Protein AF-A0A3D3PAW2-F1 (afdb_monomer_lite)

pLDDT: mean 97.49, std 1.32, range [89.69, 98.69]

Foldseek 3Di:
DDEDQEDEDEAEAAEEEEDEDDYQEYEYYYHHAYEYAYAYEYAEYEYEYEEAYEYHAQRYAYAEYEYEYAEAYEYEHEYAAEYEYEYAYAHEYEYEYHHPHYHYYYHYNYDYYYD

Sequence (115 aa):
TVKTDKLSTDVSGSGSLTIAVSADSYSAGISGSGQMRVTGTSQSANIKVSGSGSFRGNDLKTNTTNVGVSGSGDVYVVVNSSLNASVSGSGSIKYSGNATNVSTSKSGSGRVSKI

Radius of gyration: 12.69 Å; chains: 1; bounding box: 26×31×32 Å

Secondary structure (DSSP, 8-state):
-EEEEEEEEEEEET-EEEEEEEEEEEEEEEEES-EEEEEEEEEEEEEEEEES-EEEEEEEEEEEEEEEEEES-EEEEEEEEEEEEEEEES-EEEEES--SEEEEEEEES-EEEE-

Structure (mmCIF, N/CA/C/O backbone):
data_AF-A0A3D3PAW2-F1
#
_entry.id   AF-A0A3D3PAW2-F1
#
loop_
_atom_site.group_PDB
_atom_site.id
_atom_site.type_symbol
_atom_site.label_atom_id
_atom_site.label_alt_id
_atom_site.label_comp_id
_atom_site.label_asym_id
_atom_site.label_entity_id
_atom_site.label_seq_id
_atom_site.pdbx_PDB_ins_code
_atom_site.Cartn_x
_atom_site.Cartn_y
_atom_site.Cartn_z
_atom_site.occupancy
_atom_site.B_iso_or_equiv
_atom_site.auth_seq_id
_atom_site.auth_comp_id
_atom_site.auth_asym_id
_atom_site.auth_atom_id
_atom_site.pdbx_PDB_model_num
ATOM 1 N N . THR A 1 1 ? -13.732 -10.730 -11.003 1.00 89.69 1 THR A N 1
ATOM 2 C CA . THR A 1 1 ? -13.226 -10.745 -9.616 1.00 89.69 1 THR A CA 1
ATOM 3 C C . THR A 1 1 ? -12.573 -12.074 -9.340 1.00 89.69 1 THR A C 1
ATOM 5 O O . THR A 1 1 ? -13.194 -13.090 -9.622 1.00 89.69 1 THR A O 1
ATOM 8 N N . VAL A 1 2 ? -11.347 -12.074 -8.825 1.00 95.31 2 VAL A N 1
ATOM 9 C CA . VAL A 1 2 ? -10.642 -13.281 -8.374 1.00 95.31 2 VAL A CA 1
ATOM 10 C C . VAL A 1 2 ? -11.052 -13.568 -6.930 1.00 95.31 2 VAL A C 1
ATOM 12 O O . VAL A 1 2 ? -10.972 -12.670 -6.093 1.00 95.31 2 VAL A O 1
ATOM 15 N N . LYS A 1 3 ? -11.519 -14.794 -6.663 1.00 97.50 3 LYS A N 1
ATOM 16 C CA . LYS A 1 3 ? -11.903 -15.283 -5.332 1.00 97.50 3 LYS A CA 1
ATOM 17 C C . LYS A 1 3 ? -10.914 -16.355 -4.888 1.00 97.50 3 LYS A C 1
ATOM 19 O O . LYS A 1 3 ? -10.740 -17.331 -5.610 1.00 97.50 3 LYS A O 1
ATOM 24 N N . THR A 1 4 ? -10.250 -16.152 -3.758 1.00 97.25 4 THR A N 1
ATOM 25 C CA . THR A 1 4 ? -9.213 -17.061 -3.237 1.00 97.25 4 THR A CA 1
ATOM 26 C C . THR A 1 4 ? -8.873 -16.677 -1.805 1.00 97.25 4 THR A C 1
ATOM 28 O O . THR A 1 4 ? -8.981 -15.509 -1.463 1.00 97.25 4 THR A O 1
ATOM 31 N N . ASP A 1 5 ? -8.381 -17.597 -0.985 1.00 97.75 5 ASP A N 1
ATOM 32 C CA . ASP A 1 5 ? -7.930 -17.261 0.371 1.00 97.75 5 ASP A CA 1
ATOM 33 C C . ASP A 1 5 ? -6.712 -16.322 0.329 1.00 97.75 5 ASP A C 1
ATOM 35 O O . ASP A 1 5 ? -6.590 -15.383 1.118 1.00 97.75 5 ASP A O 1
ATOM 39 N N . LYS A 1 6 ? -5.802 -16.554 -0.627 1.00 98.06 6 LYS A N 1
ATOM 40 C CA . LYS A 1 6 ? -4.551 -15.802 -0.784 1.00 98.06 6 LYS A CA 1
ATOM 41 C C . LYS A 1 6 ? -4.323 -15.401 -2.232 1.00 98.06 6 LYS A C 1
ATOM 43 O O . LYS A 1 6 ? -4.447 -16.227 -3.137 1.00 98.06 6 LYS A O 1
ATOM 48 N N . LEU A 1 7 ? -3.930 -14.148 -2.438 1.00 98.31 7 LEU A N 1
ATOM 49 C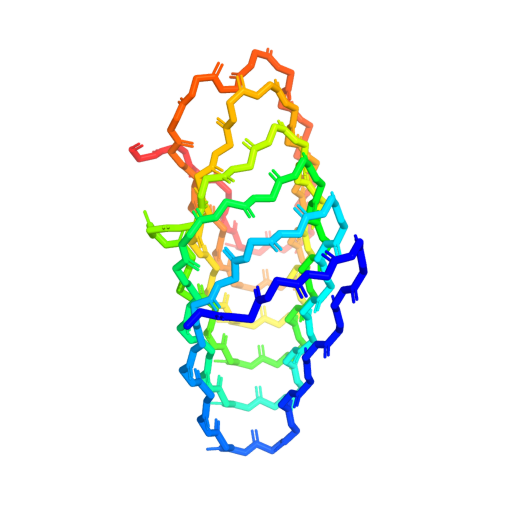 CA . LEU A 1 7 ? -3.559 -13.616 -3.746 1.00 98.31 7 LEU A CA 1
ATOM 50 C C . LEU A 1 7 ? -2.300 -12.749 -3.640 1.00 98.31 7 LEU A C 1
ATOM 52 O O . LEU A 1 7 ? -2.237 -11.858 -2.795 1.00 98.31 7 LEU A O 1
ATOM 56 N N . SER A 1 8 ? -1.331 -12.980 -4.529 1.00 98.19 8 SER A N 1
ATOM 57 C CA . SER A 1 8 ? -0.172 -12.102 -4.733 1.00 98.19 8 SER A CA 1
ATOM 58 C C . SER A 1 8 ? -0.179 -11.566 -6.156 1.00 98.19 8 SER A C 1
ATOM 60 O O . SER A 1 8 ? -0.441 -12.315 -7.098 1.00 98.19 8 SER A O 1
ATOM 62 N N . THR A 1 9 ? 0.103 -10.278 -6.313 1.00 97.94 9 THR A N 1
ATOM 63 C CA . THR A 1 9 ? 0.257 -9.632 -7.619 1.00 97.94 9 THR A CA 1
ATOM 64 C C . THR A 1 9 ? 1.492 -8.753 -7.613 1.00 97.94 9 THR A C 1
ATOM 66 O O . THR A 1 9 ? 1.654 -7.929 -6.713 1.00 97.94 9 THR A O 1
ATOM 69 N N . ASP A 1 10 ? 2.304 -8.865 -8.655 1.00 97.75 10 ASP A N 1
ATOM 70 C CA . ASP A 1 10 ? 3.585 -8.179 -8.746 1.00 97.75 10 ASP A CA 1
ATOM 71 C C . ASP A 1 10 ? 3.713 -7.492 -10.107 1.00 97.75 10 ASP A C 1
ATOM 73 O O . ASP A 1 10 ? 3.385 -8.064 -11.147 1.00 97.75 10 ASP A O 1
ATOM 77 N N . VAL A 1 11 ? 4.173 -6.242 -10.095 1.00 97.56 11 VAL A N 1
ATOM 78 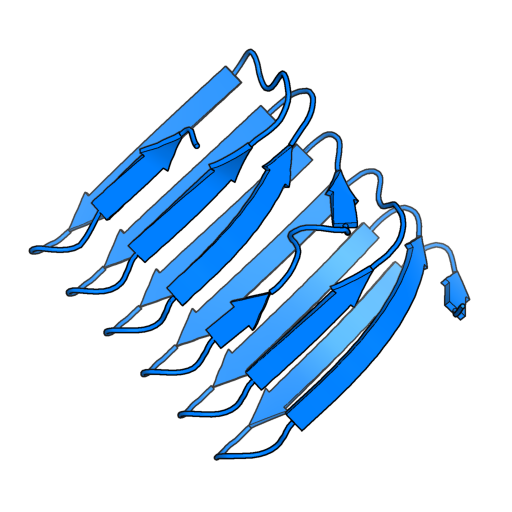C CA . VAL A 1 11 ? 4.491 -5.459 -11.293 1.00 97.56 11 VAL A CA 1
ATOM 79 C C . VAL A 1 11 ? 5.951 -5.035 -11.215 1.00 97.56 11 VAL A C 1
ATOM 81 O O . VAL A 1 11 ? 6.363 -4.362 -10.269 1.00 97.56 11 VAL A O 1
ATOM 84 N N . SER A 1 12 ? 6.728 -5.397 -12.232 1.00 96.00 12 SER A N 1
ATOM 85 C CA . SER A 1 12 ? 8.119 -4.980 -12.400 1.00 96.00 12 SER A CA 1
ATOM 86 C C . SER A 1 12 ? 8.285 -4.111 -13.652 1.00 96.00 12 SER A C 1
ATOM 88 O O . SER A 1 12 ? 7.590 -4.279 -14.657 1.00 96.00 12 SER A O 1
ATOM 90 N N . GLY A 1 13 ? 9.188 -3.131 -13.583 1.00 94.94 13 GLY A N 1
ATOM 91 C CA . GLY A 1 13 ? 9.422 -2.171 -14.661 1.00 94.94 13 GLY A CA 1
ATOM 92 C C . GLY A 1 13 ? 8.323 -1.109 -14.735 1.00 94.94 13 GLY A C 1
ATOM 93 O O . GLY A 1 13 ? 8.072 -0.404 -13.758 1.00 94.94 13 GLY A O 1
ATOM 94 N N . SER A 1 14 ? 7.682 -0.988 -15.898 1.00 96.19 14 SER A N 1
ATOM 95 C CA . SER A 1 14 ? 6.692 0.064 -16.201 1.00 96.19 14 SER A CA 1
ATOM 96 C C . SER A 1 14 ? 5.313 -0.499 -16.562 1.00 96.19 14 SER A C 1
ATOM 98 O O . SER A 1 14 ? 4.503 0.186 -17.181 1.00 96.19 14 SER A O 1
ATOM 100 N N . GLY A 1 15 ? 5.062 -1.766 -16.219 1.00 96.06 15 GLY A N 1
ATOM 101 C CA . GLY A 1 15 ? 3.802 -2.443 -16.513 1.00 96.06 15 GLY A CA 1
ATOM 102 C C . GLY A 1 15 ? 2.609 -1.862 -15.751 1.00 96.06 15 GLY A C 1
ATOM 103 O O . GLY A 1 15 ? 2.755 -1.116 -14.777 1.00 96.06 15 GLY A O 1
ATOM 104 N N . SER A 1 16 ? 1.410 -2.239 -16.185 1.00 96.62 16 SER A N 1
ATOM 105 C CA . SER A 1 16 ? 0.162 -1.882 -15.520 1.00 96.62 16 SER A CA 1
ATOM 106 C C . SER A 1 16 ? -0.670 -3.125 -15.213 1.00 96.62 16 SER A C 1
ATOM 108 O O . SER A 1 16 ? -0.729 -4.066 -16.002 1.00 96.62 16 SER A O 1
ATOM 110 N N . LEU A 1 17 ? -1.312 -3.137 -14.045 1.00 97.88 17 LEU A N 1
ATOM 111 C CA . LEU A 1 17 ? -2.200 -4.217 -13.619 1.00 97.88 17 LEU A CA 1
ATOM 112 C C . LEU A 1 17 ? -3.514 -3.638 -13.101 1.00 97.88 17 LEU A C 1
ATOM 114 O O . LEU A 1 17 ? -3.517 -2.716 -12.287 1.00 97.88 17 LEU A O 1
ATOM 118 N N . THR A 1 18 ? -4.635 -4.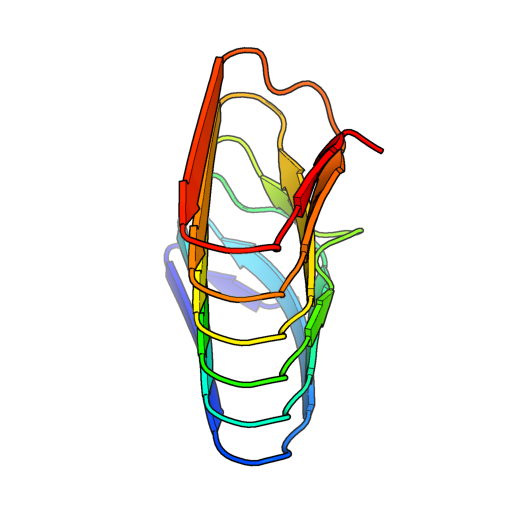187 -13.566 1.00 98.31 18 THR A N 1
ATOM 119 C CA . THR A 1 18 ? -5.974 -3.873 -13.052 1.00 98.31 18 THR A CA 1
ATOM 120 C C . THR A 1 18 ? -6.668 -5.165 -12.654 1.00 98.31 18 THR A C 1
ATOM 122 O O . THR A 1 18 ? -6.800 -6.069 -13.475 1.00 98.31 18 THR A O 1
ATOM 125 N N . ILE A 1 19 ? -7.106 -5.264 -11.398 1.00 97.94 19 ILE A N 1
ATOM 126 C CA . ILE A 1 19 ? -7.708 -6.489 -10.861 1.00 97.94 19 ILE A CA 1
ATOM 127 C C . ILE A 1 19 ? -8.795 -6.182 -9.825 1.00 97.94 19 ILE A C 1
ATOM 129 O O . ILE A 1 19 ? -8.706 -5.220 -9.066 1.00 97.94 19 ILE A O 1
ATOM 133 N N . ALA A 1 20 ? -9.819 -7.033 -9.781 1.00 98.31 20 ALA A N 1
ATOM 134 C CA . ALA A 1 20 ? -10.826 -7.044 -8.724 1.00 98.31 20 ALA A CA 1
ATOM 135 C C . ALA A 1 20 ? -10.614 -8.275 -7.835 1.00 98.31 20 ALA A C 1
ATOM 137 O O . ALA A 1 20 ? -10.601 -9.398 -8.350 1.00 98.31 20 ALA A O 1
ATOM 138 N N . VAL A 1 21 ? -10.480 -8.071 -6.526 1.00 97.75 21 VAL A N 1
ATOM 139 C CA . VAL A 1 21 ? -10.055 -9.079 -5.545 1.00 97.75 21 VAL A CA 1
ATOM 140 C C . VAL A 1 21 ? -11.140 -9.311 -4.497 1.00 97.75 21 VAL A C 1
ATOM 142 O O . VAL A 1 21 ? -11.775 -8.379 -4.008 1.00 97.75 21 VAL A O 1
ATOM 145 N N . SER A 1 22 ? -11.340 -10.572 -4.140 1.00 98.12 22 SER A N 1
ATOM 146 C CA . SER A 1 22 ? -12.072 -11.003 -2.954 1.00 98.12 22 SER A CA 1
ATOM 147 C C . SER A 1 22 ? -11.236 -12.101 -2.305 1.00 98.12 22 SER A C 1
ATOM 149 O O . SER A 1 22 ? -11.226 -13.232 -2.787 1.00 98.12 22 SER A O 1
ATOM 151 N N . ALA A 1 23 ? -10.457 -11.732 -1.289 1.00 97.81 23 ALA A N 1
ATOM 152 C CA . ALA A 1 23 ? -9.523 -12.644 -0.637 1.00 97.81 23 ALA A CA 1
ATOM 153 C C . ALA A 1 23 ? -9.416 -12.406 0.867 1.00 97.81 23 ALA A C 1
ATOM 155 O O . ALA A 1 23 ? -9.811 -11.352 1.350 1.00 97.81 23 ALA A O 1
ATOM 156 N N . ASP A 1 24 ? -8.861 -13.352 1.618 1.00 98.19 24 ASP A N 1
ATOM 157 C CA . ASP A 1 24 ? -8.557 -13.116 3.034 1.00 98.19 24 ASP A CA 1
ATOM 158 C C . ASP A 1 24 ? -7.217 -12.390 3.190 1.00 98.19 24 ASP A C 1
ATOM 160 O O . ASP A 1 24 ? -7.058 -11.487 4.020 1.00 98.19 24 ASP A O 1
ATOM 164 N N . SER A 1 25 ? -6.239 -12.748 2.359 1.00 98.25 25 SER A N 1
ATOM 165 C CA . SER A 1 25 ? -4.929 -12.110 2.345 1.00 98.25 25 SER A CA 1
ATOM 166 C C . SER A 1 25 ? -4.515 -11.698 0.945 1.00 98.25 25 SER A C 1
ATOM 168 O O . SER A 1 25 ? -4.447 -12.514 0.023 1.00 98.25 25 SER A O 1
ATOM 170 N N . TYR A 1 26 ? -4.199 -10.415 0.801 1.00 98.62 26 TYR A N 1
ATOM 171 C CA . TYR A 1 26 ? -3.745 -9.835 -0.448 1.00 98.62 26 TYR A CA 1
ATOM 172 C C . TYR A 1 26 ? -2.339 -9.247 -0.304 1.00 98.62 26 TYR A C 1
ATOM 174 O O . TYR A 1 26 ? -2.067 -8.481 0.621 1.00 98.62 26 TYR A O 1
ATOM 182 N N . SER A 1 27 ? -1.448 -9.585 -1.232 1.00 98.62 27 SER A N 1
ATOM 183 C CA . SER A 1 27 ? -0.100 -9.030 -1.328 1.00 98.62 27 SER A CA 1
ATOM 184 C C . SER A 1 27 ? 0.092 -8.341 -2.675 1.00 98.62 27 SER A C 1
ATOM 186 O O . SER A 1 27 ? -0.262 -8.892 -3.719 1.00 98.62 27 SER A O 1
ATOM 188 N N . ALA A 1 28 ? 0.666 -7.141 -2.657 1.00 98.31 28 ALA A N 1
ATOM 189 C CA . ALA A 1 28 ? 0.956 -6.363 -3.852 1.00 98.31 28 ALA A CA 1
ATOM 190 C C . ALA A 1 28 ? 2.389 -5.830 -3.837 1.00 98.31 28 ALA A C 1
ATOM 192 O O . ALA A 1 28 ? 2.793 -5.150 -2.889 1.00 98.31 28 ALA A O 1
ATOM 193 N N . GLY A 1 29 ? 3.129 -6.097 -4.911 1.00 98.31 29 GLY A N 1
ATOM 194 C CA . GLY A 1 29 ? 4.468 -5.569 -5.144 1.00 98.31 29 GLY A CA 1
ATOM 195 C C . GLY A 1 29 ? 4.523 -4.692 -6.391 1.00 98.31 29 GLY A C 1
ATOM 196 O O . GLY A 1 29 ? 4.072 -5.093 -7.463 1.00 98.31 29 GLY A O 1
ATOM 197 N N . ILE A 1 30 ? 5.103 -3.499 -6.275 1.00 98.44 30 ILE A N 1
ATOM 198 C CA . ILE A 1 30 ? 5.505 -2.686 -7.429 1.00 98.44 30 ILE A CA 1
ATOM 199 C C . ILE A 1 30 ? 6.993 -2.377 -7.305 1.00 98.44 30 ILE A C 1
ATOM 201 O O . ILE A 1 30 ? 7.425 -1.785 -6.316 1.00 98.44 30 ILE A O 1
ATOM 205 N N . SER A 1 31 ? 7.770 -2.755 -8.317 1.00 97.56 31 SER A N 1
ATOM 206 C CA . SER A 1 31 ? 9.187 -2.412 -8.443 1.00 97.56 31 SER A CA 1
ATOM 207 C C . SER A 1 31 ? 9.426 -1.671 -9.757 1.00 97.56 31 SER A C 1
ATOM 209 O O . SER A 1 31 ? 9.225 -2.229 -10.836 1.00 97.56 31 SER A O 1
ATOM 211 N N . GLY A 1 32 ? 9.836 -0.405 -9.671 1.00 95.94 32 GLY A N 1
ATOM 212 C CA . GLY A 1 32 ? 10.029 0.480 -10.821 1.00 95.94 32 GLY A CA 1
ATOM 213 C C . GLY A 1 32 ? 9.007 1.614 -10.853 1.00 95.94 32 GLY A C 1
ATOM 214 O O . GLY A 1 32 ? 8.782 2.282 -9.843 1.00 95.94 32 GLY A O 1
ATOM 215 N N . SER A 1 33 ? 8.399 1.834 -12.017 1.00 97.12 33 SER A N 1
ATOM 216 C CA . SER A 1 33 ? 7.490 2.958 -12.299 1.00 97.12 33 SER A CA 1
ATOM 217 C C . SER A 1 33 ? 6.090 2.500 -12.720 1.00 97.12 33 SER A C 1
ATOM 219 O O . SER A 1 33 ? 5.302 3.294 -13.227 1.00 97.12 33 SER A O 1
ATOM 221 N N . GLY A 1 34 ? 5.786 1.213 -12.543 1.00 97.31 34 GLY A N 1
ATOM 222 C CA . GLY A 1 34 ? 4.505 0.622 -12.912 1.00 97.31 34 GLY A CA 1
ATOM 223 C C . GLY A 1 34 ? 3.322 1.095 -12.064 1.00 97.31 34 GLY A C 1
ATOM 224 O O . GLY A 1 34 ? 3.470 1.743 -11.024 1.00 97.31 34 GLY A O 1
ATOM 225 N N . GLN A 1 35 ? 2.123 0.726 -12.509 1.00 97.94 35 GLN A N 1
ATOM 226 C CA . GLN A 1 35 ? 0.870 1.087 -11.853 1.00 97.94 35 GLN A CA 1
ATOM 227 C C . GLN A 1 35 ? 0.025 -0.147 -11.543 1.00 97.94 35 GLN A C 1
ATOM 229 O O . GLN A 1 35 ? -0.153 -1.026 -12.382 1.00 97.94 35 GLN A O 1
ATOM 234 N N . MET A 1 36 ? -0.584 -0.168 -10.362 1.00 98.44 36 MET A N 1
ATOM 235 C CA . MET A 1 36 ? -1.564 -1.179 -9.992 1.00 98.44 36 MET A CA 1
ATOM 236 C C . MET A 1 36 ? -2.873 -0.519 -9.572 1.00 98.44 36 MET A C 1
ATOM 238 O O . MET A 1 36 ? -2.870 0.376 -8.730 1.00 98.44 36 MET A O 1
ATOM 242 N N . ARG A 1 37 ? -3.996 -0.954 -10.146 1.00 98.62 37 ARG A N 1
ATOM 243 C CA . ARG A 1 37 ? -5.345 -0.564 -9.728 1.00 98.62 37 ARG A CA 1
ATOM 244 C C . ARG A 1 37 ? -6.089 -1.786 -9.213 1.00 98.62 37 ARG A C 1
ATOM 246 O O . ARG A 1 37 ? -6.284 -2.752 -9.947 1.00 98.62 37 ARG A O 1
ATOM 253 N N . VAL A 1 38 ? -6.512 -1.727 -7.957 1.00 98.44 38 VAL A N 1
ATOM 254 C CA . VAL A 1 38 ? -7.118 -2.863 -7.260 1.00 98.44 38 VAL A CA 1
ATOM 255 C C . VAL A 1 38 ? -8.442 -2.446 -6.650 1.00 98.44 38 VAL A C 1
ATOM 257 O O . VAL A 1 38 ? -8.533 -1.404 -6.001 1.00 98.44 38 VAL A O 1
ATOM 260 N N . THR A 1 39 ? -9.467 -3.267 -6.853 1.00 98.62 39 THR A N 1
ATOM 261 C CA . THR A 1 39 ? -10.806 -3.058 -6.293 1.00 98.62 39 THR A CA 1
ATOM 262 C C . THR A 1 39 ? -11.281 -4.297 -5.532 1.00 98.62 39 THR A C 1
ATOM 264 O O . THR A 1 39 ? -10.751 -5.391 -5.729 1.00 98.62 39 THR A O 1
ATOM 267 N N . GLY A 1 40 ? -12.287 -4.143 -4.670 1.00 98.25 40 GLY A N 1
ATOM 268 C CA . GLY A 1 40 ? -12.943 -5.243 -3.963 1.00 98.25 40 GLY A CA 1
ATOM 269 C C . GLY A 1 40 ? -12.672 -5.247 -2.460 1.00 98.25 40 GLY A C 1
ATOM 270 O O . GLY A 1 40 ? -12.723 -4.199 -1.814 1.00 98.25 40 GLY A O 1
ATOM 271 N N . THR A 1 41 ? -12.437 -6.424 -1.879 1.00 98.31 41 THR A N 1
ATOM 272 C CA . THR A 1 41 ? -12.326 -6.596 -0.421 1.00 98.31 41 THR A CA 1
ATOM 273 C C . THR A 1 41 ? -11.218 -7.567 -0.037 1.00 98.31 41 THR A C 1
ATOM 275 O O . THR A 1 41 ? -11.079 -8.617 -0.668 1.00 98.31 41 THR A O 1
ATOM 278 N N . SER A 1 42 ? -10.499 -7.259 1.043 1.00 98.38 42 SER A N 1
ATOM 279 C CA . SER A 1 42 ? -9.608 -8.212 1.706 1.00 98.38 42 SER A CA 1
ATOM 280 C C . SER A 1 42 ? -9.666 -8.098 3.228 1.00 98.38 42 SER A C 1
ATOM 282 O O . SER A 1 42 ? -9.880 -7.005 3.743 1.00 98.38 42 SER A O 1
ATOM 284 N N . GLN A 1 43 ? -9.446 -9.180 3.979 1.00 98.25 43 GLN A N 1
ATOM 285 C CA . GLN A 1 43 ? -9.277 -9.051 5.438 1.00 98.25 43 GLN A CA 1
ATOM 286 C C . GLN A 1 43 ? -7.951 -8.353 5.757 1.00 98.25 43 GLN A C 1
ATOM 288 O O . GLN A 1 43 ? -7.904 -7.395 6.533 1.00 98.25 43 GLN A O 1
ATOM 293 N N . SER A 1 44 ? -6.882 -8.792 5.094 1.00 98.25 44 SER A N 1
ATOM 294 C CA . SER A 1 44 ? -5.531 -8.263 5.253 1.00 98.25 44 SER A CA 1
ATOM 295 C C . SER A 1 44 ? -4.911 -7.860 3.916 1.00 98.25 44 SER A C 1
ATOM 297 O O . SER A 1 44 ? -5.115 -8.527 2.899 1.00 98.25 44 SER A O 1
ATOM 299 N N . ALA A 1 45 ? -4.137 -6.777 3.913 1.00 98.56 45 ALA A N 1
ATOM 300 C CA . ALA A 1 45 ? -3.334 -6.376 2.765 1.00 98.56 45 ALA A CA 1
ATOM 301 C C . ALA A 1 45 ? -1.886 -6.055 3.156 1.00 98.56 45 ALA A C 1
ATOM 303 O O . ALA A 1 45 ? -1.624 -5.438 4.191 1.00 98.56 45 ALA A O 1
ATOM 304 N N . ASN A 1 46 ? -0.946 -6.463 2.305 1.00 98.69 46 ASN A N 1
ATOM 305 C CA . ASN A 1 46 ? 0.465 -6.102 2.378 1.00 98.69 46 ASN A CA 1
ATOM 306 C C . ASN A 1 46 ? 0.887 -5.472 1.049 1.00 98.69 46 ASN A C 1
ATOM 308 O O . ASN A 1 46 ? 0.863 -6.133 0.015 1.00 98.69 46 ASN A O 1
ATOM 312 N N . ILE A 1 47 ? 1.227 -4.186 1.065 1.00 98.62 47 ILE A N 1
ATOM 313 C CA . ILE A 1 47 ? 1.505 -3.407 -0.143 1.00 98.62 47 ILE A CA 1
ATOM 314 C C . ILE A 1 47 ? 2.921 -2.854 -0.054 1.00 98.62 47 ILE A C 1
ATOM 316 O O . ILE A 1 47 ? 3.252 -2.121 0.879 1.00 98.62 47 ILE A O 1
ATOM 320 N N . LYS A 1 48 ? 3.753 -3.171 -1.045 1.00 98.50 48 LYS A N 1
ATOM 321 C CA . LYS A 1 48 ? 5.121 -2.662 -1.152 1.00 98.50 48 LYS A CA 1
ATOM 322 C C . LYS A 1 48 ? 5.327 -1.971 -2.488 1.00 98.50 48 LYS A C 1
ATOM 324 O O . LYS A 1 48 ? 5.121 -2.566 -3.542 1.00 98.50 48 LYS A O 1
ATOM 329 N N . VAL A 1 49 ? 5.779 -0.724 -2.432 1.00 98.31 49 VAL A N 1
ATOM 330 C CA . VAL A 1 49 ? 6.159 0.056 -3.610 1.00 98.31 49 VAL A CA 1
ATOM 331 C C . VAL A 1 49 ? 7.611 0.486 -3.468 1.00 98.31 49 VAL A C 1
ATOM 333 O O . VAL A 1 49 ? 7.961 1.207 -2.537 1.00 98.31 49 VAL A O 1
ATOM 336 N N . SER A 1 50 ? 8.442 0.056 -4.412 1.00 97.62 50 SER A N 1
ATOM 337 C CA . SER A 1 50 ? 9.848 0.434 -4.522 1.00 97.62 50 SER A CA 1
ATOM 338 C C . SER A 1 50 ? 10.078 1.157 -5.848 1.00 97.62 50 SER A C 1
ATOM 340 O O . SER A 1 50 ? 9.851 0.585 -6.914 1.00 97.62 50 SER A O 1
ATOM 342 N N . GLY A 1 51 ? 10.544 2.404 -5.789 1.00 96.06 51 GLY A N 1
ATOM 343 C CA . GLY A 1 51 ? 10.738 3.273 -6.951 1.00 96.06 51 GLY A CA 1
ATOM 344 C C . GLY A 1 51 ? 9.713 4.406 -7.005 1.00 96.06 51 GLY A C 1
ATOM 345 O O . GLY A 1 51 ? 9.476 5.081 -6.002 1.00 96.06 51 GLY A O 1
ATOM 346 N N . SER A 1 52 ? 9.117 4.614 -8.178 1.00 97.44 52 SER A N 1
ATOM 347 C CA . SER A 1 52 ? 8.184 5.717 -8.469 1.00 97.44 52 SER A CA 1
ATOM 348 C C . SER A 1 52 ? 6.793 5.227 -8.884 1.00 97.44 52 SER A C 1
ATOM 350 O O . SER A 1 52 ? 5.985 6.002 -9.386 1.00 97.44 52 SER A O 1
ATOM 352 N N . GLY A 1 53 ? 6.520 3.933 -8.712 1.00 97.12 53 GLY A N 1
ATOM 353 C CA . GLY A 1 53 ? 5.247 3.325 -9.079 1.00 97.12 53 GLY A CA 1
ATOM 354 C C . GLY A 1 53 ? 4.061 3.804 -8.238 1.00 97.12 53 GLY A C 1
ATOM 355 O O . GLY A 1 53 ? 4.218 4.415 -7.177 1.00 97.12 53 GLY A O 1
ATOM 356 N N . SER A 1 54 ? 2.851 3.499 -8.710 1.00 98.25 54 SER A N 1
ATOM 357 C CA . SER A 1 54 ? 1.609 3.902 -8.044 1.00 98.25 54 SER A CA 1
ATOM 358 C C . SER A 1 54 ? 0.684 2.724 -7.765 1.00 98.25 54 SER A C 1
ATOM 360 O O . SER A 1 54 ? 0.330 1.968 -8.669 1.00 98.25 54 SER A O 1
ATOM 362 N N . PHE A 1 55 ? 0.232 2.611 -6.517 1.00 98.62 55 PHE A N 1
ATOM 363 C CA . PHE A 1 55 ? -0.807 1.670 -6.113 1.00 98.62 55 PHE A CA 1
ATOM 364 C C . PHE A 1 55 ? -2.119 2.416 -5.831 1.00 98.62 55 PHE A C 1
ATOM 366 O O . PHE A 1 55 ? -2.199 3.276 -4.952 1.00 98.62 55 PHE A O 1
ATOM 373 N N . ARG A 1 56 ? -3.170 2.073 -6.576 1.00 98.56 56 ARG A N 1
ATOM 374 C CA . ARG A 1 56 ? -4.514 2.659 -6.504 1.00 98.56 56 ARG A CA 1
ATOM 375 C C . ARG A 1 56 ? -5.495 1.631 -5.944 1.00 98.56 56 ARG A C 1
ATOM 377 O O . ARG A 1 56 ? -6.118 0.888 -6.699 1.00 98.56 56 ARG A O 1
ATOM 384 N N . GLY A 1 57 ? -5.629 1.611 -4.622 1.00 97.56 57 GLY A N 1
ATOM 385 C CA . GLY A 1 57 ? -6.575 0.784 -3.869 1.00 97.56 57 GLY A CA 1
ATOM 386 C C . GLY A 1 57 ? -7.738 1.575 -3.272 1.00 97.56 57 GLY A C 1
ATOM 387 O O . GLY A 1 57 ? -8.260 1.185 -2.235 1.00 97.56 57 GLY A O 1
ATOM 388 N N . ASN A 1 58 ? -8.140 2.691 -3.892 1.00 96.12 58 ASN A N 1
ATOM 389 C CA . ASN A 1 58 ? -9.260 3.527 -3.431 1.00 96.12 58 ASN A CA 1
ATOM 390 C C . ASN A 1 58 ? -10.588 2.758 -3.326 1.00 96.12 58 ASN A C 1
ATOM 392 O O . ASN A 1 58 ? -11.452 3.134 -2.542 1.00 96.12 58 ASN A O 1
ATOM 396 N N . ASP A 1 59 ? -10.718 1.674 -4.091 1.00 97.12 59 ASP A N 1
ATOM 397 C CA . ASP A 1 59 ? -11.899 0.816 -4.122 1.00 97.12 59 ASP A CA 1
ATOM 398 C C . ASP A 1 59 ? -11.623 -0.573 -3.511 1.00 97.12 59 ASP A C 1
ATOM 400 O O . ASP A 1 59 ? -12.437 -1.485 -3.661 1.00 97.12 59 ASP A O 1
ATOM 404 N N . LEU A 1 60 ? -10.471 -0.764 -2.851 1.00 98.19 60 LEU A N 1
ATOM 405 C CA . LEU A 1 60 ? -10.104 -1.989 -2.138 1.00 98.19 60 LEU A CA 1
ATOM 406 C C . LEU A 1 60 ? -10.278 -1.772 -0.631 1.00 98.19 60 LEU A C 1
ATOM 408 O O . LEU A 1 60 ? -9.448 -1.134 0.017 1.00 98.19 60 LEU A O 1
ATOM 412 N N . LYS A 1 61 ? -11.349 -2.328 -0.063 1.00 98.44 61 LYS A N 1
ATOM 413 C CA . LYS A 1 61 ? -11.639 -2.227 1.373 1.00 98.44 61 LYS A CA 1
ATOM 414 C C . LYS A 1 61 ? -10.893 -3.304 2.148 1.00 98.44 61 LYS A C 1
ATOM 416 O O . LYS A 1 61 ? -11.019 -4.487 1.834 1.00 98.44 61 LYS A O 1
ATOM 421 N N . THR A 1 62 ? -10.165 -2.892 3.182 1.00 98.38 62 THR A N 1
ATOM 422 C CA . THR A 1 62 ? -9.390 -3.796 4.041 1.00 98.38 62 THR A CA 1
ATOM 423 C C . THR A 1 62 ? -9.653 -3.556 5.520 1.00 98.38 62 THR A C 1
ATOM 425 O O . THR A 1 62 ? -9.995 -2.440 5.914 1.00 98.38 62 THR A O 1
ATOM 428 N N . ASN A 1 63 ? -9.478 -4.581 6.358 1.00 98.06 63 ASN A N 1
ATOM 429 C CA . ASN A 1 63 ? -9.510 -4.400 7.812 1.00 98.06 63 ASN A CA 1
ATOM 430 C C . ASN A 1 63 ? -8.125 -4.023 8.336 1.00 98.06 63 ASN A C 1
ATOM 432 O O . ASN A 1 63 ? -7.987 -2.997 9.006 1.00 98.06 63 ASN A O 1
ATOM 436 N N . THR A 1 64 ? -7.107 -4.797 7.958 1.00 98.38 64 THR A N 1
ATOM 437 C CA . THR A 1 64 ? -5.715 -4.552 8.343 1.00 98.38 64 THR A CA 1
ATOM 438 C C . THR A 1 64 ? -4.852 -4.336 7.110 1.00 98.38 64 THR A C 1
ATOM 440 O O . THR A 1 64 ? -4.825 -5.179 6.216 1.00 98.38 64 THR A O 1
ATOM 443 N N . THR A 1 65 ? -4.104 -3.237 7.073 1.00 98.69 65 THR A N 1
ATOM 444 C CA . THR A 1 65 ? -3.166 -2.944 5.984 1.00 98.69 65 THR A CA 1
ATOM 445 C C . THR A 1 65 ? -1.775 -2.651 6.523 1.00 98.69 65 THR A C 1
ATOM 447 O O . THR A 1 65 ? -1.595 -1.786 7.378 1.00 98.69 65 THR A O 1
ATOM 450 N N . ASN A 1 66 ? -0.785 -3.336 5.955 1.00 98.69 66 ASN A N 1
ATOM 451 C CA . ASN A 1 66 ? 0.622 -2.976 6.049 1.00 98.69 66 ASN A CA 1
ATOM 452 C C . ASN A 1 66 ? 1.047 -2.384 4.706 1.00 98.69 66 ASN A C 1
ATOM 454 O O . ASN A 1 66 ? 0.881 -3.026 3.669 1.00 98.69 66 ASN A O 1
ATOM 458 N N . VAL A 1 67 ? 1.586 -1.171 4.712 1.00 98.44 67 VAL A N 1
ATOM 459 C CA . VAL A 1 67 ? 2.005 -0.476 3.495 1.00 98.44 67 VAL A CA 1
ATOM 460 C C . VAL A 1 67 ? 3.392 0.129 3.666 1.00 98.44 67 VAL A C 1
ATOM 462 O O . VAL A 1 67 ? 3.683 0.811 4.650 1.00 98.44 67 VAL A O 1
ATOM 465 N N . GLY A 1 68 ? 4.257 -0.134 2.691 1.00 98.25 68 GLY A N 1
ATOM 466 C CA . GLY A 1 68 ? 5.615 0.386 2.630 1.00 98.25 68 GLY A CA 1
ATOM 467 C C . GLY A 1 68 ? 5.903 1.039 1.289 1.00 98.25 68 GLY A C 1
ATOM 468 O O . GLY A 1 68 ? 5.693 0.432 0.238 1.00 98.25 68 GLY A O 1
ATOM 469 N N . VAL A 1 69 ? 6.420 2.262 1.335 1.00 98.31 69 VAL A N 1
ATOM 470 C CA . VAL A 1 69 ? 6.914 2.986 0.163 1.00 98.31 69 VAL A CA 1
ATOM 471 C C . VAL A 1 69 ? 8.391 3.287 0.357 1.00 98.31 69 VAL A C 1
ATOM 473 O O . VAL A 1 69 ? 8.772 3.915 1.342 1.00 98.31 69 VAL A O 1
ATOM 476 N N . SER A 1 70 ? 9.216 2.862 -0.594 1.00 97.69 70 SER A N 1
ATOM 477 C CA . SER A 1 70 ? 10.627 3.225 -0.693 1.00 97.69 70 SER A CA 1
ATOM 478 C C . SER A 1 70 ? 10.866 3.946 -2.019 1.00 97.69 70 SER A C 1
ATOM 480 O O . SER A 1 70 ? 10.695 3.356 -3.085 1.00 97.69 70 SER A O 1
ATOM 482 N N . GLY A 1 71 ? 11.228 5.227 -1.965 1.00 95.81 71 GLY A N 1
ATOM 483 C CA . GLY A 1 71 ? 11.400 6.091 -3.134 1.00 95.81 71 GLY A CA 1
ATOM 484 C C . GLY A 1 71 ? 10.370 7.219 -3.193 1.00 95.81 71 GLY A C 1
ATOM 485 O O . GLY A 1 71 ? 10.143 7.912 -2.199 1.00 95.81 71 GLY A O 1
ATOM 486 N N . SER A 1 72 ? 9.766 7.413 -4.365 1.00 97.44 72 SER A N 1
ATOM 487 C CA . SER A 1 72 ? 8.871 8.539 -4.684 1.00 97.44 72 SER A CA 1
ATOM 488 C C . SER A 1 72 ? 7.462 8.094 -5.089 1.00 97.44 72 SER A C 1
ATOM 490 O O . SER A 1 72 ? 6.697 8.891 -5.620 1.00 97.44 72 SER A O 1
ATOM 492 N N . GLY A 1 73 ? 7.129 6.819 -4.875 1.00 96.69 73 GLY A N 1
ATOM 493 C CA . GLY A 1 73 ? 5.840 6.246 -5.252 1.00 96.69 73 GLY A CA 1
ATOM 494 C C . GLY A 1 73 ? 4.648 6.767 -4.446 1.00 96.69 73 GLY A C 1
ATOM 495 O O . GLY A 1 73 ? 4.790 7.317 -3.351 1.00 96.69 73 GLY A O 1
ATOM 496 N N . ASP A 1 74 ? 3.454 6.531 -4.989 1.00 97.75 74 ASP A N 1
ATOM 497 C CA . ASP A 1 74 ? 2.181 6.970 -4.415 1.00 97.75 74 ASP A CA 1
ATOM 498 C C . ASP A 1 74 ? 1.240 5.795 -4.151 1.00 97.75 74 ASP A C 1
ATOM 500 O O . ASP A 1 74 ? 0.915 5.026 -5.061 1.00 97.75 74 ASP A O 1
ATOM 504 N N . VAL A 1 75 ? 0.724 5.707 -2.926 1.00 98.56 75 VAL A N 1
ATOM 505 C CA . VAL A 1 75 ? -0.188 4.640 -2.503 1.00 98.56 75 VAL A CA 1
ATOM 506 C C . VAL A 1 75 ? -1.492 5.209 -1.960 1.00 98.56 75 VAL A C 1
ATOM 508 O O . VAL A 1 75 ? -1.490 6.127 -1.143 1.00 98.56 75 VAL A O 1
ATOM 511 N N . TYR A 1 76 ? -2.609 4.626 -2.395 1.00 98.56 76 TYR A N 1
ATOM 512 C CA . TYR A 1 76 ? -3.958 4.924 -1.917 1.00 98.56 76 TYR A CA 1
ATOM 513 C C . TYR A 1 76 ? -4.617 3.643 -1.406 1.00 98.56 76 TYR A C 1
ATOM 515 O O . TYR A 1 76 ? -4.679 2.664 -2.150 1.00 98.56 76 TYR A O 1
ATOM 523 N N . VAL A 1 77 ? -5.115 3.642 -0.167 1.00 98.25 77 VAL A N 1
ATOM 524 C CA . VAL A 1 77 ? -5.728 2.462 0.479 1.00 98.25 77 VAL A CA 1
ATOM 525 C C . VAL A 1 77 ? -6.968 2.826 1.297 1.00 98.25 77 VAL A C 1
ATOM 527 O O . VAL A 1 77 ? -7.048 3.925 1.842 1.00 98.25 77 VAL A O 1
ATOM 530 N N . VAL A 1 78 ? -7.916 1.894 1.431 1.00 98.50 78 VAL A N 1
ATOM 531 C CA . VAL A 1 78 ? -9.067 2.024 2.343 1.00 98.50 78 VAL A CA 1
ATOM 532 C C . VAL A 1 78 ? -8.936 1.015 3.476 1.00 98.50 78 VAL A C 1
ATOM 534 O O . VAL A 1 78 ? -8.871 -0.195 3.236 1.00 98.50 78 VAL A O 1
ATOM 537 N N . VAL A 1 79 ? -8.904 1.504 4.716 1.00 98.25 79 VAL A N 1
ATOM 538 C CA . VAL A 1 79 ? -8.608 0.691 5.902 1.00 98.25 79 VAL A CA 1
ATOM 539 C C . VAL A 1 79 ? -9.633 0.948 7.001 1.00 98.25 79 VAL A C 1
ATOM 541 O O . VAL A 1 79 ? -9.890 2.093 7.374 1.00 98.25 79 VAL A O 1
ATOM 544 N N . ASN A 1 80 ? -10.215 -0.126 7.533 1.00 97.81 80 ASN A N 1
ATOM 545 C CA . ASN A 1 80 ? -11.333 -0.059 8.475 1.00 97.81 80 ASN A CA 1
ATOM 546 C C . ASN A 1 80 ? -10.965 -0.378 9.927 1.00 97.81 80 ASN A C 1
ATOM 548 O O . ASN A 1 80 ? -11.773 -0.098 10.804 1.00 97.81 80 ASN A O 1
ATOM 552 N N . SER A 1 81 ? -9.784 -0.940 10.206 1.00 97.75 81 SER A N 1
ATOM 553 C CA . SER A 1 81 ? -9.379 -1.268 11.581 1.00 97.75 81 SER A CA 1
ATOM 554 C C . SER A 1 81 ? -7.955 -0.820 11.906 1.00 97.75 81 SER A C 1
ATOM 556 O O . SER A 1 81 ? -7.780 0.059 12.752 1.00 97.75 81 SER A O 1
ATOM 558 N N . SER A 1 82 ? -6.944 -1.368 11.226 1.00 98.31 82 SER A N 1
ATOM 559 C CA . SER A 1 82 ? -5.536 -1.136 11.569 1.00 98.31 82 SER A CA 1
ATOM 560 C C . SER A 1 82 ? -4.670 -0.835 10.349 1.00 98.31 82 SER A C 1
ATOM 562 O O . SER A 1 82 ? -4.697 -1.566 9.358 1.00 98.31 82 SER A O 1
ATOM 564 N N . LEU A 1 83 ? -3.882 0.234 10.432 1.00 98.62 83 LEU A N 1
ATOM 565 C CA . LEU A 1 83 ? -2.933 0.660 9.412 1.00 98.62 83 LEU A CA 1
ATOM 566 C C . LEU A 1 83 ? -1.528 0.746 10.007 1.00 98.62 83 LEU A C 1
ATOM 568 O O . LEU A 1 83 ? -1.286 1.519 10.930 1.00 98.62 83 LEU A O 1
ATOM 572 N N . ASN A 1 84 ? -0.588 0.020 9.410 1.00 98.56 84 ASN A N 1
ATOM 573 C CA . ASN A 1 84 ? 0.841 0.247 9.580 1.00 98.56 84 ASN A CA 1
ATOM 574 C C . ASN A 1 84 ? 1.408 0.807 8.272 1.00 98.56 84 ASN A C 1
ATOM 576 O O . ASN A 1 84 ? 1.446 0.107 7.259 1.00 98.56 84 ASN A O 1
ATOM 580 N N . ALA A 1 85 ? 1.808 2.076 8.286 1.00 98.31 85 ALA A N 1
ATOM 581 C CA . ALA A 1 85 ? 2.321 2.778 7.121 1.00 98.31 85 ALA A CA 1
ATOM 582 C C . ALA A 1 85 ? 3.776 3.204 7.317 1.00 98.31 85 ALA A C 1
ATOM 584 O O . ALA A 1 85 ? 4.130 3.833 8.312 1.00 98.31 85 ALA A O 1
ATOM 585 N N . SER A 1 86 ? 4.620 2.913 6.333 1.00 98.12 86 SER A N 1
ATOM 586 C CA . SER A 1 86 ? 6.033 3.286 6.342 1.00 98.12 86 SER A CA 1
ATOM 587 C C . SER A 1 86 ? 6.426 3.953 5.030 1.00 98.12 86 SER A C 1
ATOM 589 O O . SER A 1 86 ? 6.136 3.441 3.949 1.00 98.12 86 SER A O 1
ATOM 591 N N . VAL A 1 87 ? 7.082 5.109 5.117 1.00 97.94 87 VAL A N 1
ATOM 592 C CA . VAL A 1 87 ? 7.626 5.815 3.951 1.00 97.94 87 VAL A CA 1
ATOM 593 C C . VAL A 1 87 ? 9.104 6.088 4.166 1.00 97.94 87 VAL A C 1
ATOM 595 O O . VAL A 1 87 ? 9.481 6.712 5.155 1.00 97.94 87 VAL A O 1
ATOM 598 N N . SER A 1 88 ? 9.928 5.662 3.216 1.00 97.31 88 SER A N 1
ATOM 599 C CA . SER A 1 88 ? 11.335 6.027 3.100 1.00 97.31 88 SER A CA 1
ATOM 600 C C . SER A 1 88 ? 11.551 6.757 1.775 1.00 97.31 88 SER A C 1
ATOM 602 O O . SER A 1 88 ? 11.305 6.191 0.713 1.00 97.31 88 SER A O 1
ATOM 604 N N . GLY A 1 89 ? 11.974 8.020 1.820 1.00 95.69 89 GLY A N 1
ATOM 605 C CA . GLY A 1 89 ? 12.151 8.872 0.640 1.00 95.69 89 GLY A CA 1
ATOM 606 C C . GLY A 1 89 ? 11.135 10.012 0.572 1.00 95.69 89 GLY A C 1
ATOM 607 O O . GLY A 1 89 ? 10.872 10.674 1.577 1.00 95.69 89 GLY A O 1
ATOM 608 N N . SER A 1 90 ? 10.588 10.255 -0.620 1.00 97.06 90 SER A N 1
ATOM 609 C CA . SER A 1 90 ? 9.715 11.399 -0.936 1.00 97.06 90 SER A CA 1
ATOM 610 C C . SER A 1 90 ? 8.291 10.997 -1.337 1.00 97.06 90 SER A C 1
ATOM 612 O O . SER A 1 90 ? 7.490 11.863 -1.679 1.00 97.06 90 SER A O 1
ATOM 614 N N . GLY A 1 91 ? 7.970 9.701 -1.305 1.00 96.44 91 GLY A N 1
ATOM 615 C CA . GLY A 1 91 ? 6.661 9.172 -1.691 1.00 96.44 91 GLY A CA 1
ATOM 616 C C . GLY A 1 91 ? 5.516 9.540 -0.742 1.00 96.44 91 GLY A C 1
ATOM 617 O O . GLY A 1 91 ? 5.717 10.112 0.337 1.00 96.44 91 GLY A O 1
ATOM 618 N N . SER A 1 92 ? 4.291 9.184 -1.137 1.00 97.75 92 SER A N 1
ATOM 619 C CA . SER A 1 92 ? 3.091 9.461 -0.347 1.00 97.75 92 SER A CA 1
ATOM 620 C C . SER A 1 92 ? 2.205 8.236 -0.124 1.00 97.75 92 SER A C 1
ATOM 622 O O . SER A 1 92 ? 1.998 7.412 -1.012 1.00 97.75 92 SER A O 1
ATOM 624 N N . ILE A 1 93 ? 1.661 8.126 1.089 1.00 98.38 93 ILE A N 1
ATOM 625 C CA . ILE A 1 93 ? 0.642 7.142 1.459 1.00 98.38 93 ILE A CA 1
ATOM 626 C C . ILE A 1 93 ? -0.596 7.907 1.906 1.00 98.38 93 ILE A C 1
ATOM 628 O O . ILE A 1 93 ? -0.587 8.626 2.909 1.00 98.38 93 ILE A O 1
ATOM 632 N N . LYS A 1 94 ? -1.678 7.737 1.158 1.00 98.50 94 LYS A N 1
ATOM 633 C CA . LYS A 1 94 ? -2.990 8.289 1.469 1.00 98.50 94 LYS A CA 1
ATOM 634 C C . LYS A 1 94 ? -3.913 7.153 1.856 1.00 98.50 94 LYS A C 1
ATOM 636 O O . LYS A 1 94 ? -4.028 6.164 1.134 1.00 98.50 94 LYS A O 1
ATOM 641 N N . TYR A 1 95 ? -4.567 7.296 2.995 1.00 98.25 95 TYR A N 1
ATOM 642 C CA . TYR A 1 95 ? -5.511 6.297 3.468 1.00 98.25 95 TYR A CA 1
ATOM 643 C C . TYR A 1 95 ? -6.859 6.932 3.779 1.00 98.25 95 TYR A C 1
ATOM 645 O O . TYR A 1 95 ? -6.918 8.068 4.239 1.00 98.25 95 TYR A O 1
ATOM 653 N N . SER A 1 96 ? -7.933 6.191 3.545 1.00 98.00 96 SER A N 1
ATOM 654 C CA . SER A 1 96 ? -9.287 6.552 3.966 1.00 98.00 96 SER A CA 1
ATOM 655 C C . SER A 1 96 ? -9.922 5.409 4.760 1.00 98.00 96 SER A C 1
ATOM 657 O O . SER A 1 96 ? -9.297 4.369 4.992 1.00 98.00 96 SER A O 1
ATOM 659 N N .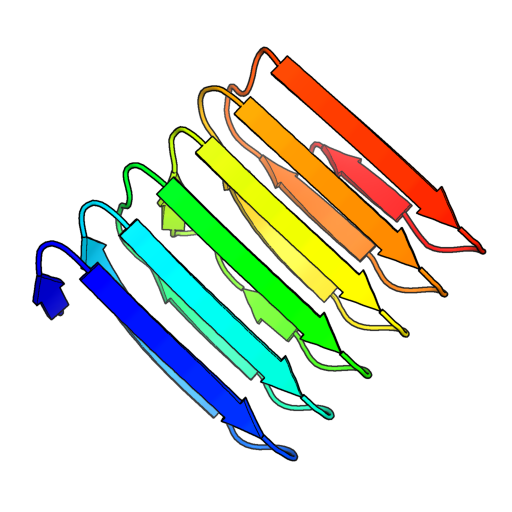 GLY A 1 97 ? -11.164 5.605 5.200 1.00 96.75 97 GLY A N 1
ATOM 660 C CA . GLY A 1 97 ? -11.898 4.647 6.022 1.00 96.75 97 GLY A CA 1
ATOM 661 C C . GLY A 1 97 ? -11.801 4.929 7.522 1.00 96.75 97 GLY A C 1
ATOM 662 O O . GLY A 1 97 ? -11.428 6.023 7.969 1.00 96.75 97 GLY A O 1
ATOM 663 N N . ASN A 1 98 ? -12.183 3.921 8.302 1.00 95.69 98 ASN A N 1
ATOM 664 C CA . ASN A 1 98 ? -12.461 4.047 9.733 1.00 95.69 98 ASN A CA 1
ATOM 665 C C . ASN A 1 98 ? -11.394 3.400 10.628 1.00 95.69 98 ASN A C 1
ATOM 667 O O . ASN A 1 98 ? -11.692 3.063 11.769 1.00 95.69 98 ASN A O 1
ATOM 671 N N . ALA A 1 99 ? -10.163 3.225 10.131 1.00 95.44 99 ALA A N 1
ATOM 672 C CA . ALA A 1 99 ? -9.057 2.697 10.928 1.00 95.44 99 ALA A CA 1
ATOM 673 C C . ALA A 1 99 ? -8.907 3.453 12.261 1.00 95.44 99 ALA A C 1
ATOM 675 O O . ALA A 1 99 ? -8.772 4.679 12.279 1.00 95.44 99 ALA A O 1
ATOM 676 N N . THR A 1 100 ? -8.926 2.702 13.361 1.00 94.12 100 THR A N 1
ATOM 677 C CA . THR A 1 100 ? -8.794 3.205 14.735 1.00 94.12 100 THR A CA 1
ATOM 678 C C . THR A 1 100 ? -7.369 3.071 15.258 1.00 94.12 100 THR A C 1
ATOM 680 O O . THR A 1 100 ? -6.960 3.846 16.117 1.00 94.12 100 THR A O 1
ATOM 683 N N . ASN A 1 101 ? -6.590 2.136 14.706 1.00 96.81 101 ASN A N 1
ATOM 684 C CA . ASN A 1 101 ? -5.192 1.914 15.061 1.00 96.81 101 ASN A CA 1
ATOM 685 C C . ASN A 1 101 ? -4.296 2.302 13.885 1.00 96.81 101 ASN A C 1
ATOM 687 O O . ASN A 1 101 ? -4.215 1.572 12.901 1.00 96.81 101 ASN A O 1
ATOM 691 N N . VAL A 1 102 ? -3.630 3.453 13.967 1.00 97.94 102 VAL A N 1
ATOM 692 C CA . VAL A 1 102 ? -2.750 3.937 12.895 1.00 97.94 102 VAL A CA 1
ATOM 693 C C . VAL A 1 102 ? -1.339 4.119 13.436 1.00 97.94 102 VAL A C 1
ATOM 695 O O . VAL A 1 102 ? -1.094 4.966 14.290 1.00 97.94 102 VAL A O 1
ATOM 698 N N . SER A 1 103 ? -0.405 3.329 12.913 1.00 98.06 103 SER A N 1
ATOM 699 C CA . SER A 1 103 ? 1.028 3.473 13.146 1.00 98.06 103 SER A CA 1
ATOM 700 C C . SER A 1 103 ? 1.693 3.978 11.874 1.00 98.06 103 SER A C 1
ATOM 702 O O . SER A 1 103 ? 1.477 3.431 10.790 1.00 98.06 103 SER A O 1
ATOM 704 N N . THR A 1 104 ? 2.491 5.038 11.993 1.00 97.31 104 THR A N 1
ATOM 705 C CA . THR A 1 104 ? 3.197 5.628 10.855 1.00 97.31 104 THR A CA 1
ATOM 706 C C . THR A 1 104 ? 4.670 5.804 11.164 1.00 97.31 104 THR A C 1
ATOM 708 O O . THR A 1 104 ? 5.018 6.373 12.197 1.00 97.31 104 THR A O 1
ATOM 711 N N . SER A 1 105 ? 5.530 5.408 10.233 1.00 96.69 105 SER A N 1
ATOM 712 C CA . SER A 1 105 ? 6.954 5.732 10.250 1.00 96.69 105 SER A CA 1
ATOM 713 C C . SER A 1 105 ? 7.339 6.468 8.972 1.00 96.69 105 SER A C 1
ATOM 715 O O . SER A 1 105 ? 6.872 6.15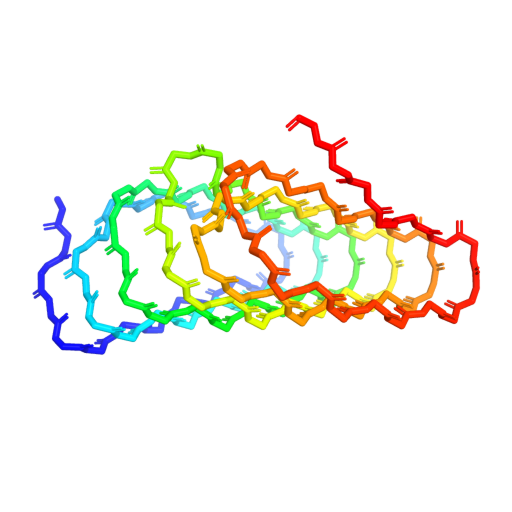7 7.875 1.00 96.69 105 SER A O 1
ATOM 717 N N . LYS A 1 106 ? 8.185 7.485 9.119 1.00 97.06 106 LYS A N 1
ATOM 718 C CA . LYS A 1 106 ? 8.664 8.288 8.000 1.00 97.06 106 LYS A CA 1
ATOM 719 C C . LYS 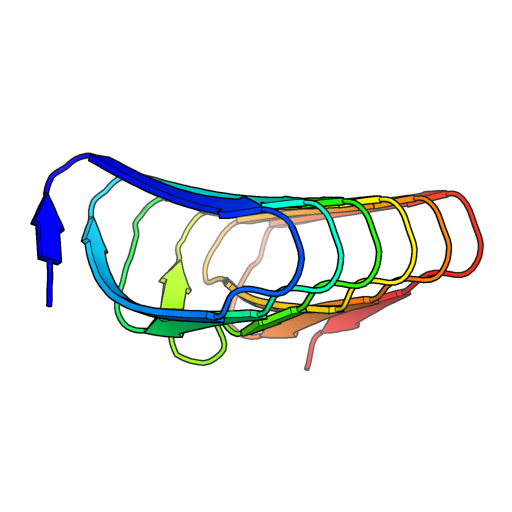A 1 106 ? 10.159 8.524 8.138 1.00 97.06 106 LYS A C 1
ATOM 721 O O . LYS A 1 106 ? 10.602 9.070 9.142 1.00 97.06 106 LYS A O 1
ATOM 726 N N . SER A 1 107 ? 10.894 8.192 7.087 1.00 94.19 107 SER A N 1
ATOM 727 C CA . SER A 1 107 ? 12.282 8.583 6.876 1.00 94.19 107 SER A CA 1
ATOM 728 C C . SER A 1 107 ? 12.365 9.423 5.599 1.00 94.19 107 SER A C 1
ATOM 730 O O . SER A 1 107 ? 11.993 8.957 4.524 1.00 94.19 107 SER A O 1
ATOM 732 N N . GLY A 1 108 ? 12.796 10.681 5.710 1.00 93.88 108 GLY A N 1
ATOM 733 C CA . GLY A 1 108 ? 12.846 11.633 4.592 1.00 93.88 108 GLY A CA 1
ATOM 734 C C . GLY A 1 108 ? 11.642 12.584 4.494 1.00 93.88 108 GLY A C 1
ATOM 735 O O . GLY A 1 108 ? 11.001 12.939 5.493 1.00 93.88 108 GLY A O 1
ATOM 736 N N . SER A 1 109 ? 11.359 13.028 3.268 1.00 95.50 109 SER A N 1
ATOM 737 C CA . SER A 1 109 ? 10.410 14.111 2.955 1.00 95.50 109 SER A CA 1
ATOM 738 C C . SER A 1 109 ? 9.001 13.634 2.597 1.00 95.50 109 SER A C 1
ATOM 740 O O . SER A 1 109 ? 8.131 14.460 2.330 1.00 95.50 109 SER A O 1
ATOM 742 N N . GLY A 1 110 ? 8.764 12.322 2.589 1.00 95.31 110 GLY A N 1
ATOM 743 C CA . GLY A 1 110 ? 7.474 11.734 2.238 1.00 95.31 110 GLY A CA 1
ATOM 744 C C . GLY A 1 110 ? 6.326 12.103 3.184 1.00 95.31 110 GLY A C 1
ATOM 745 O O . GLY A 1 110 ? 6.500 12.784 4.199 1.00 95.31 110 GLY A O 1
ATOM 746 N N . ARG A 1 111 ? 5.113 11.647 2.864 1.00 97.31 111 ARG A N 1
ATOM 747 C CA . ARG A 1 111 ? 3.909 11.987 3.643 1.00 97.31 111 ARG A CA 1
ATOM 748 C C . ARG A 1 111 ? 2.987 10.794 3.830 1.00 97.31 111 ARG A C 1
ATOM 750 O O . ARG A 1 111 ? 2.679 10.092 2.875 1.00 97.31 111 ARG A O 1
ATOM 757 N N . VAL A 1 112 ? 2.482 10.634 5.050 1.00 97.56 112 VAL A N 1
ATOM 758 C CA . VAL A 1 112 ? 1.332 9.775 5.346 1.00 97.56 112 VAL A CA 1
ATOM 759 C C . VAL A 1 112 ? 0.181 10.678 5.773 1.00 97.56 112 VAL A C 1
ATOM 761 O O . VAL A 1 112 ? 0.355 11.515 6.657 1.00 97.56 112 VAL A O 1
ATOM 764 N N . SER A 1 113 ? -0.976 10.570 5.124 1.00 97.19 113 SER A N 1
ATOM 765 C CA . SER A 1 113 ? -2.130 11.427 5.420 1.00 97.19 113 SER A CA 1
ATOM 766 C C . SER A 1 113 ? -3.453 10.698 5.253 1.00 97.19 113 SER A C 1
ATOM 768 O O . SER A 1 113 ? -3.617 9.919 4.314 1.00 97.19 113 SER A O 1
ATOM 770 N N . LYS A 1 114 ? -4.408 11.013 6.129 1.00 97.06 114 LYS A N 1
ATOM 771 C CA . LYS A 1 114 ? -5.801 10.605 5.963 1.00 97.06 114 LYS A CA 1
ATOM 772 C C . LYS A 1 114 ? -6.489 11.501 4.928 1.00 97.06 114 LYS A C 1
ATOM 774 O O . LYS A 1 114 ? -6.216 12.703 4.914 1.00 97.06 114 LYS A O 1
ATOM 779 N N . ILE A 1 115 ? -7.343 10.918 4.089 1.00 94.94 115 ILE A N 1
ATOM 780 C CA . ILE A 1 115 ? -8.211 11.614 3.123 1.00 94.94 115 ILE A CA 1
ATOM 781 C C . ILE A 1 115 ? -9.674 11.220 3.308 1.00 94.94 115 ILE A C 1
ATOM 783 O O . ILE A 1 115 ? -9.928 10.100 3.816 1.00 94.94 115 ILE A O 1
#